Protein AF-A0A2N3E5T9-F1 (afdb_monomer)

Nearest PDB structures (foldseek):
  3ghy-assembly3_B  TM=9.515E-01  e=2.025E-06  Ralstonia solanacearum MolK2
  3ghy-assembly3_A  TM=9.516E-01  e=2.360E-05  Ralstonia solanacearum MolK2
  3ego-assembly1_B-2  TM=8.573E-01  e=1.006E-03  Bacillus subtilis
  3hwr-assembly1_B  TM=9.051E-01  e=5.925E-03  Cupriavidus pinatubonensis JMP134
  2y0e-assembly1_D  TM=7.375E-01  e=6.024E-02  Burkholderia cepacia

Foldseek 3Di:
DADEQEDCDDVSLVVQQVCQVVVYQYEYADDDPVLVCCQVFNRWDQDPNDIGGGNHHYYNDCVVRPDGD

Sequence (69 aa):
MKICVFGAGAIGGYLAVRLANSGQDVSVVARGPNLAAIRANGLRLRIGGAEEVARVTATDNAAELGPQD

Structure (mmCIF, N/CA/C/O backbone):
data_AF-A0A2N3E5T9-F1
#
_entry.id   AF-A0A2N3E5T9-F1
#
loop_
_atom_site.group_PDB
_atom_site.id
_atom_site.type_symbol
_atom_site.label_atom_id
_atom_site.label_alt_id
_atom_site.label_comp_id
_atom_site.label_asym_id
_atom_site.label_entity_id
_atom_site.label_seq_id
_atom_site.pdbx_PDB_ins_code
_atom_site.Cartn_x
_atom_site.Cartn_y
_atom_site.Cartn_z
_atom_site.occupancy
_atom_site.B_iso_or_equiv
_atom_site.auth_seq_id
_atom_site.auth_comp_id
_atom_site.auth_asym_id
_atom_site.auth_atom_id
_atom_site.pdbx_PDB_model_num
ATOM 1 N N . MET A 1 1 ? -8.985 10.879 -6.968 1.00 93.69 1 MET A N 1
ATOM 2 C CA . MET A 1 1 ? -7.548 11.131 -7.145 1.00 93.69 1 MET A CA 1
ATOM 3 C C . MET A 1 1 ? -6.827 9.805 -7.192 1.00 93.69 1 MET A C 1
ATOM 5 O O . MET A 1 1 ? -7.303 8.842 -6.588 1.00 93.69 1 MET A O 1
ATOM 9 N N . LYS A 1 2 ? -5.717 9.766 -7.913 1.00 97.56 2 LYS A N 1
ATOM 10 C CA . LYS A 1 2 ? -4.848 8.612 -8.058 1.00 97.56 2 LYS A CA 1
ATOM 11 C C . LYS A 1 2 ? -3.622 8.800 -7.177 1.00 97.56 2 LYS A C 1
ATOM 13 O O . LYS A 1 2 ? -2.840 9.719 -7.392 1.00 97.56 2 LYS A O 1
ATOM 18 N N . ILE A 1 3 ? -3.507 7.976 -6.143 1.00 98.50 3 ILE A N 1
ATOM 19 C CA . ILE A 1 3 ? -2.561 8.174 -5.045 1.00 98.50 3 ILE A CA 1
ATOM 20 C C . ILE A 1 3 ? -1.651 6.952 -4.946 1.00 98.50 3 ILE A C 1
ATOM 22 O O . ILE A 1 3 ? -2.120 5.823 -4.801 1.00 98.50 3 ILE A O 1
ATOM 26 N N . CYS A 1 4 ? -0.339 7.178 -4.942 1.00 98.44 4 CYS A N 1
ATOM 27 C CA . CYS A 1 4 ? 0.646 6.135 -4.671 1.00 98.44 4 CYS A CA 1
ATOM 28 C C . CYS A 1 4 ? 1.299 6.352 -3.307 1.00 98.44 4 CYS A C 1
ATOM 30 O O . CYS A 1 4 ? 1.936 7.378 -3.066 1.00 98.44 4 CYS A O 1
ATOM 32 N N . VAL A 1 5 ? 1.220 5.350 -2.431 1.00 98.50 5 VAL A N 1
ATOM 33 C CA . VAL A 1 5 ? 1.953 5.345 -1.160 1.00 98.50 5 VAL A CA 1
ATOM 34 C C . VAL A 1 5 ? 3.244 4.544 -1.307 1.00 98.50 5 VAL A C 1
ATOM 36 O O . VAL A 1 5 ? 3.228 3.324 -1.486 1.00 98.50 5 VAL A O 1
ATOM 39 N N . PHE A 1 6 ? 4.388 5.220 -1.190 1.00 97.94 6 PHE A N 1
ATOM 40 C CA . PHE A 1 6 ? 5.687 4.553 -1.136 1.00 97.94 6 PHE A CA 1
ATOM 41 C C . PHE A 1 6 ? 5.936 3.977 0.259 1.00 97.94 6 PHE A C 1
ATOM 43 O O . PHE A 1 6 ? 6.216 4.703 1.210 1.00 97.94 6 PHE A O 1
ATOM 50 N N . GLY A 1 7 ? 5.859 2.651 0.363 1.00 95.56 7 GLY A N 1
ATOM 51 C CA . GLY A 1 7 ? 6.052 1.905 1.599 1.00 95.56 7 GLY A CA 1
ATOM 52 C C . GLY A 1 7 ? 4.748 1.652 2.356 1.00 95.56 7 GLY A C 1
ATOM 53 O O . GLY A 1 7 ? 4.241 2.509 3.072 1.00 95.56 7 GLY A O 1
ATOM 54 N N . ALA A 1 8 ? 4.261 0.413 2.302 1.00 95.25 8 ALA A N 1
ATOM 55 C CA . ALA A 1 8 ? 3.141 -0.070 3.115 1.00 95.25 8 ALA A CA 1
ATOM 56 C C . ALA A 1 8 ? 3.610 -0.567 4.503 1.00 95.25 8 ALA A C 1
ATOM 58 O O . ALA A 1 8 ? 3.424 -1.731 4.860 1.00 95.25 8 ALA A O 1
ATOM 59 N N . GLY A 1 9 ? 4.296 0.310 5.247 1.00 93.56 9 GLY A N 1
ATOM 60 C CA . GLY A 1 9 ? 4.646 0.113 6.664 1.00 93.56 9 GLY A CA 1
ATOM 61 C C . GLY A 1 9 ? 3.506 0.542 7.596 1.00 93.56 9 GLY A C 1
ATOM 62 O O . GLY A 1 9 ? 2.370 0.656 7.155 1.00 93.56 9 GLY A O 1
ATOM 63 N N . ALA A 1 10 ? 3.784 0.847 8.867 1.00 95.56 10 ALA A N 1
ATOM 64 C CA . ALA A 1 10 ? 2.733 1.225 9.823 1.00 95.56 10 ALA A CA 1
ATOM 65 C C . ALA A 1 10 ? 1.893 2.435 9.355 1.00 95.56 10 ALA A C 1
ATOM 67 O O . ALA A 1 10 ? 0.677 2.329 9.203 1.00 95.56 10 ALA A O 1
ATOM 68 N N . ILE A 1 11 ? 2.542 3.571 9.069 1.00 97.81 11 ILE A N 1
ATOM 69 C CA . ILE A 1 11 ? 1.840 4.800 8.666 1.00 97.81 11 ILE A CA 1
ATOM 70 C C . ILE A 1 11 ? 1.364 4.730 7.216 1.00 97.81 11 ILE A C 1
ATOM 72 O O . ILE A 1 11 ? 0.199 5.004 6.942 1.00 97.81 11 ILE A O 1
ATOM 76 N N . GLY A 1 12 ? 2.236 4.327 6.287 1.00 98.19 12 GLY A N 1
ATOM 77 C CA . GLY A 1 12 ? 1.858 4.221 4.878 1.00 98.19 12 GLY A CA 1
ATOM 78 C C . GLY A 1 12 ? 0.738 3.203 4.650 1.00 98.19 12 GLY A C 1
ATOM 79 O O . GLY A 1 12 ? -0.186 3.467 3.889 1.00 98.19 12 GLY A O 1
ATOM 80 N N . GLY A 1 13 ? 0.753 2.086 5.381 1.00 98.06 13 GLY A N 1
ATOM 81 C CA . GLY A 1 13 ? -0.315 1.093 5.351 1.00 98.06 13 GLY A CA 1
ATOM 82 C C . GLY A 1 13 ? -1.639 1.634 5.894 1.00 98.06 13 GLY A C 1
ATOM 83 O O . GLY A 1 13 ? -2.674 1.471 5.252 1.00 98.06 13 GLY A O 1
ATOM 84 N N . TYR A 1 14 ? -1.604 2.340 7.030 1.00 98.44 14 TYR A N 1
ATOM 85 C CA . TYR A 1 14 ? -2.780 3.018 7.584 1.00 98.44 14 TYR A CA 1
ATOM 86 C C . TYR A 1 14 ? -3.388 4.017 6.590 1.00 98.44 14 TYR A C 1
ATOM 88 O O . TYR A 1 14 ? -4.587 3.960 6.319 1.00 98.44 14 TYR A O 1
ATOM 96 N N . LEU A 1 15 ? -2.565 4.900 6.014 1.00 98.44 15 LEU A N 1
ATOM 97 C CA . LEU A 1 15 ? -3.019 5.893 5.040 1.00 98.44 15 LEU A CA 1
ATOM 98 C C . LEU A 1 15 ? -3.595 5.227 3.791 1.00 98.44 15 LEU A C 1
ATOM 100 O O . LEU A 1 15 ? -4.690 5.587 3.372 1.00 98.44 15 LEU A O 1
ATOM 104 N N . ALA A 1 16 ? -2.903 4.232 3.234 1.00 98.50 16 ALA A N 1
ATOM 105 C CA . ALA A 1 16 ? -3.351 3.532 2.037 1.00 98.50 16 ALA A CA 1
ATOM 106 C C . ALA A 1 16 ? -4.712 2.847 2.240 1.00 98.50 16 ALA A C 1
ATOM 108 O O . ALA A 1 16 ? -5.586 2.994 1.390 1.00 98.50 16 ALA A O 1
ATOM 109 N N . VAL A 1 17 ? -4.935 2.166 3.373 1.00 98.50 17 VAL A N 1
ATOM 110 C CA . VAL A 1 17 ? -6.242 1.549 3.671 1.00 98.50 17 VAL A CA 1
ATOM 111 C C . VAL A 1 17 ? -7.330 2.608 3.832 1.00 98.50 17 VAL A C 1
ATOM 113 O O . VAL A 1 17 ? -8.397 2.483 3.238 1.00 98.50 17 VAL A O 1
ATOM 116 N N . ARG A 1 18 ? -7.069 3.685 4.582 1.00 97.94 18 ARG A N 1
ATOM 117 C CA . ARG A 1 18 ? -8.069 4.739 4.824 1.00 97.94 18 ARG A CA 1
ATOM 118 C C . ARG A 1 18 ? -8.431 5.513 3.555 1.00 97.94 18 ARG A C 1
ATOM 120 O O . ARG A 1 18 ? -9.598 5.844 3.375 1.00 97.94 18 ARG A O 1
ATOM 127 N N . LEU A 1 19 ? -7.459 5.776 2.683 1.00 98.31 19 LEU A N 1
ATOM 128 C CA . LEU A 1 19 ? -7.675 6.422 1.384 1.00 98.31 19 LEU A CA 1
ATOM 129 C C . LEU A 1 19 ? -8.406 5.499 0.402 1.00 98.31 19 LEU A C 1
ATOM 131 O O . LEU A 1 19 ? -9.310 5.945 -0.299 1.00 98.31 19 LEU A O 1
ATOM 135 N N . ALA A 1 20 ? -8.071 4.208 0.376 1.00 98.31 20 ALA A N 1
ATOM 136 C CA . ALA A 1 20 ? -8.788 3.245 -0.455 1.00 98.31 20 ALA A CA 1
ATOM 137 C C . ALA A 1 20 ? -10.253 3.114 -0.004 1.00 98.31 20 ALA A C 1
ATOM 139 O O . ALA A 1 20 ? -11.168 3.169 -0.822 1.00 98.31 20 ALA A O 1
ATOM 140 N N . ASN A 1 21 ? -10.491 3.042 1.310 1.00 96.94 21 ASN A N 1
ATOM 141 C CA . ASN A 1 21 ? -11.836 2.960 1.884 1.00 96.94 21 ASN A CA 1
ATOM 142 C C . ASN A 1 21 ? -12.656 4.251 1.704 1.00 96.94 21 ASN A C 1
ATOM 144 O O . ASN A 1 21 ? -13.879 4.204 1.807 1.00 96.94 21 ASN A O 1
ATOM 148 N N . SER A 1 22 ? -12.024 5.391 1.396 1.00 97.25 22 SER A N 1
ATOM 149 C CA . SER A 1 22 ? -12.727 6.624 1.008 1.00 97.25 22 SER A CA 1
ATOM 150 C C . SER A 1 22 ? -13.023 6.717 -0.496 1.00 97.25 22 SER A C 1
ATOM 152 O O . SER A 1 22 ? -13.505 7.750 -0.965 1.00 97.25 22 SER A O 1
ATOM 154 N N . GLY A 1 23 ? -12.757 5.650 -1.257 1.00 97.38 23 GLY A N 1
ATOM 155 C CA . GLY A 1 23 ? -13.059 5.552 -2.685 1.00 97.38 23 GLY A CA 1
ATOM 156 C C . GLY A 1 23 ? -12.002 6.165 -3.607 1.00 97.38 23 GLY A C 1
ATOM 157 O O . GLY A 1 23 ? -12.299 6.408 -4.775 1.00 97.38 23 GLY A O 1
ATOM 158 N N . GLN A 1 24 ? -10.792 6.447 -3.112 1.00 98.31 24 GLN A N 1
ATOM 159 C CA . GLN A 1 24 ? -9.686 6.896 -3.966 1.00 98.31 24 GLN A CA 1
ATOM 160 C C . GLN A 1 24 ? -9.041 5.718 -4.706 1.00 98.31 24 GLN A C 1
ATOM 162 O O . GLN A 1 24 ? -9.031 4.591 -4.210 1.00 98.31 24 GLN A O 1
ATOM 167 N N . ASP A 1 25 ? -8.453 5.993 -5.873 1.00 98.06 25 ASP A N 1
ATOM 168 C CA . ASP A 1 25 ? -7.631 5.016 -6.589 1.00 98.06 25 ASP A CA 1
ATOM 169 C C . ASP A 1 25 ? -6.250 4.980 -5.930 1.00 98.06 25 ASP A C 1
ATOM 171 O O 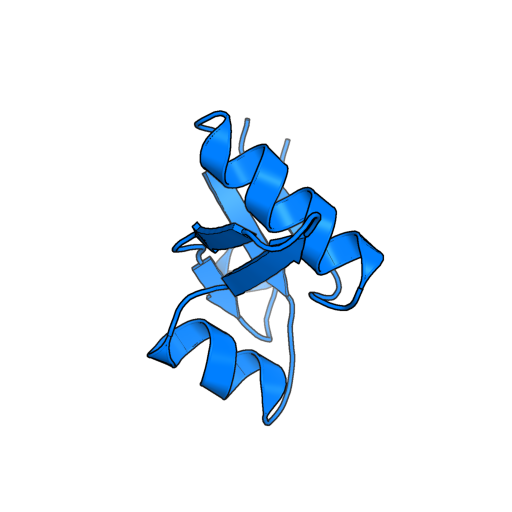. ASP A 1 25 ? -5.451 5.908 -6.078 1.00 98.06 25 ASP A O 1
ATOM 175 N N . VAL A 1 26 ? -6.007 3.948 -5.121 1.00 98.62 26 VAL A N 1
ATOM 176 C CA . VAL A 1 26 ? -4.796 3.829 -4.310 1.00 98.62 26 VAL A CA 1
ATOM 177 C C . VAL A 1 26 ? -3.926 2.685 -4.803 1.00 98.62 26 VAL A C 1
ATOM 179 O O . VAL A 1 26 ? -4.359 1.538 -4.945 1.00 98.62 26 VAL A O 1
ATOM 182 N N . SER A 1 27 ? -2.648 3.001 -4.963 1.00 98.62 27 SER A N 1
ATOM 183 C CA . SER A 1 27 ? -1.580 2.043 -5.198 1.00 98.62 27 SER A CA 1
ATOM 184 C C . SER A 1 27 ? -0.516 2.132 -4.107 1.00 98.62 27 SER A C 1
ATOM 186 O O . SER A 1 27 ? -0.371 3.149 -3.422 1.00 98.62 27 SER A O 1
ATOM 188 N N . VAL A 1 28 ? 0.229 1.047 -3.908 1.00 98.69 28 VAL A N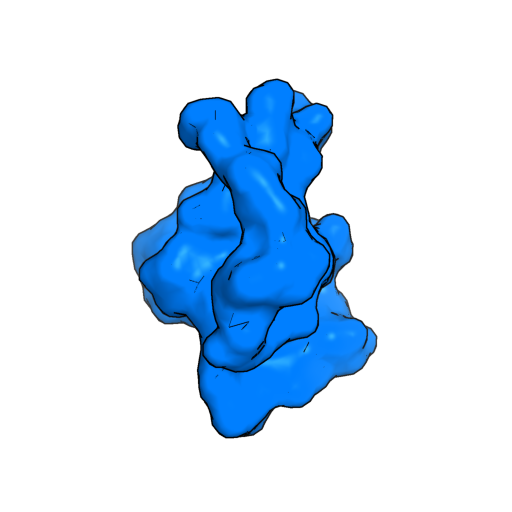 1
ATOM 189 C CA . VAL A 1 28 ? 1.330 0.992 -2.945 1.00 98.69 28 VAL A CA 1
ATOM 190 C C . VAL A 1 28 ? 2.586 0.428 -3.584 1.00 98.69 28 VAL A C 1
ATOM 192 O O . VAL A 1 28 ? 2.545 -0.574 -4.304 1.00 98.69 28 VAL A O 1
ATOM 195 N N . VAL A 1 29 ? 3.723 1.041 -3.259 1.00 98.62 29 VAL A N 1
ATOM 196 C CA . VAL A 1 29 ? 5.033 0.463 -3.555 1.00 98.62 29 VAL A CA 1
ATOM 197 C C . VAL A 1 29 ? 5.524 -0.291 -2.326 1.00 98.62 29 VAL A C 1
ATOM 199 O O . VAL A 1 29 ? 5.722 0.290 -1.257 1.00 98.62 29 VAL A O 1
ATOM 202 N N . ALA A 1 30 ? 5.718 -1.597 -2.466 1.00 98.25 30 ALA A N 1
ATOM 203 C CA . ALA A 1 30 ? 6.231 -2.483 -1.426 1.00 98.25 30 ALA A CA 1
ATOM 204 C C . ALA A 1 30 ? 7.228 -3.471 -2.038 1.00 98.25 30 ALA A C 1
ATOM 206 O O . ALA A 1 30 ? 7.320 -3.596 -3.253 1.00 98.25 30 ALA A O 1
ATOM 207 N N . ARG A 1 31 ? 8.000 -4.180 -1.211 1.00 98.00 31 ARG A N 1
ATOM 208 C CA . ARG A 1 31 ? 9.016 -5.131 -1.689 1.00 98.00 31 ARG A CA 1
ATOM 209 C C . ARG A 1 31 ? 8.988 -6.427 -0.890 1.00 98.00 31 ARG A C 1
ATOM 211 O O . ARG A 1 31 ? 8.483 -6.463 0.235 1.00 98.00 31 ARG A O 1
ATOM 218 N N . GLY A 1 32 ? 9.567 -7.474 -1.476 1.00 97.88 32 GLY A N 1
ATOM 219 C CA . GLY A 1 32 ? 9.825 -8.745 -0.804 1.00 97.88 32 GLY A CA 1
ATOM 220 C C . GLY A 1 32 ? 8.558 -9.400 -0.228 1.00 97.88 32 GLY A C 1
ATOM 221 O O . GLY A 1 32 ? 7.497 -9.336 -0.855 1.00 97.88 32 GLY A O 1
ATOM 222 N N . PRO A 1 33 ? 8.635 -10.009 0.971 1.00 98.00 33 PRO A N 1
ATOM 223 C CA . PRO A 1 33 ? 7.503 -10.713 1.575 1.00 98.00 33 PRO A CA 1
ATOM 224 C C . PRO A 1 33 ? 6.263 -9.840 1.798 1.00 98.00 33 PRO A C 1
ATOM 226 O O . PRO A 1 33 ? 5.145 -10.332 1.667 1.00 98.00 33 PRO A O 1
ATOM 229 N N . ASN A 1 34 ? 6.437 -8.543 2.087 1.00 96.56 34 ASN A N 1
ATOM 230 C CA . ASN A 1 34 ? 5.303 -7.640 2.298 1.00 96.56 34 ASN A CA 1
ATOM 231 C C . ASN A 1 34 ? 4.523 -7.408 0.992 1.00 96.56 34 ASN A C 1
ATOM 233 O O . ASN A 1 34 ? 3.299 -7.478 0.986 1.00 96.56 34 ASN A O 1
ATOM 237 N N . LEU A 1 35 ? 5.221 -7.215 -0.136 1.00 98.44 35 LEU A N 1
ATOM 238 C CA . LEU A 1 35 ? 4.575 -7.109 -1.450 1.00 98.44 35 LEU A CA 1
ATOM 239 C C . LEU A 1 35 ? 3.775 -8.374 -1.788 1.00 98.44 35 LEU A C 1
ATOM 241 O O . LEU A 1 35 ? 2.622 -8.279 -2.207 1.00 98.44 35 LEU A O 1
ATOM 245 N N . ALA A 1 36 ? 4.369 -9.552 -1.579 1.00 98.44 36 ALA A N 1
ATOM 246 C CA . ALA A 1 36 ? 3.695 -10.825 -1.821 1.00 98.44 36 ALA A CA 1
ATOM 247 C C . ALA A 1 36 ? 2.440 -10.979 -0.944 1.00 98.44 36 ALA A C 1
ATOM 249 O O . ALA A 1 36 ? 1.379 -11.357 -1.443 1.00 98.44 36 ALA A O 1
ATOM 250 N N . ALA A 1 37 ? 2.534 -10.622 0.340 1.00 98.12 37 ALA A N 1
ATOM 251 C CA . ALA A 1 37 ? 1.412 -10.678 1.270 1.00 98.12 37 ALA A CA 1
ATOM 252 C C . ALA A 1 37 ? 0.266 -9.737 0.867 1.00 98.12 37 ALA A C 1
ATOM 254 O O . ALA A 1 37 ? -0.890 -10.163 0.890 1.00 98.12 37 ALA A O 1
ATOM 255 N N . ILE A 1 38 ? 0.578 -8.501 0.456 1.00 98.19 38 ILE A N 1
ATOM 256 C CA . ILE A 1 38 ? -0.418 -7.518 0.001 1.00 98.19 38 ILE A CA 1
ATOM 257 C C . ILE A 1 38 ? -1.097 -7.992 -1.286 1.00 98.19 38 ILE A C 1
ATOM 259 O O . ILE A 1 38 ? -2.318 -7.923 -1.388 1.00 98.19 38 ILE A O 1
ATOM 263 N N . ARG A 1 39 ? -0.341 -8.521 -2.257 1.00 98.19 39 ARG A N 1
ATOM 264 C CA . ARG A 1 39 ? -0.918 -9.058 -3.504 1.00 98.19 39 ARG A CA 1
ATOM 265 C C . ARG A 1 39 ? -1.8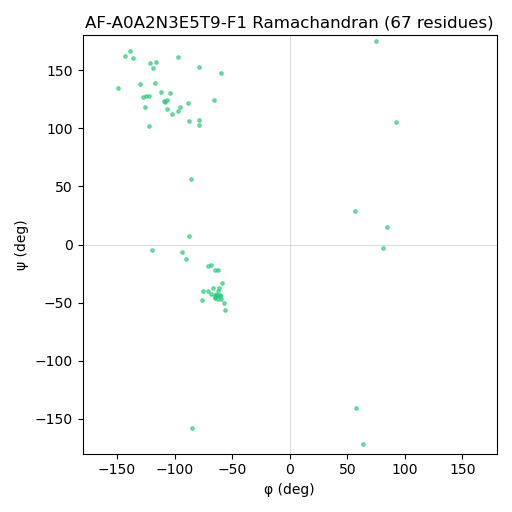58 -10.237 -3.250 1.00 98.19 39 ARG A C 1
ATOM 267 O O . ARG A 1 39 ? -2.899 -10.326 -3.890 1.00 98.19 39 ARG A O 1
ATOM 274 N N . ALA A 1 40 ? -1.505 -11.122 -2.319 1.00 98.25 40 ALA A N 1
ATOM 275 C CA . ALA A 1 40 ? -2.307 -12.302 -2.010 1.00 98.25 40 ALA A CA 1
ATOM 276 C C . ALA A 1 40 ? -3.566 -11.979 -1.189 1.00 98.25 40 ALA A C 1
ATOM 278 O O . ALA A 1 40 ? -4.624 -12.555 -1.432 1.00 98.25 40 ALA A O 1
ATOM 279 N N . ASN A 1 41 ? -3.461 -11.071 -0.214 1.00 97.88 41 ASN A N 1
ATOM 280 C CA . ASN A 1 41 ? -4.489 -10.903 0.821 1.00 97.88 41 ASN A CA 1
ATOM 281 C C . ASN A 1 41 ? -5.129 -9.510 0.857 1.00 97.88 41 ASN A C 1
ATOM 283 O O . ASN A 1 41 ? -6.049 -9.288 1.644 1.00 97.88 41 ASN A O 1
ATOM 287 N N . GLY A 1 42 ? -4.647 -8.573 0.044 1.00 97.88 42 GLY A N 1
ATOM 288 C CA . GLY A 1 42 ? -4.910 -7.150 0.224 1.00 97.88 42 GLY A CA 1
ATOM 289 C C . GLY A 1 42 ? -4.098 -6.548 1.374 1.00 97.88 42 GLY A C 1
ATOM 290 O O . GLY A 1 42 ? -3.380 -7.233 2.109 1.00 97.88 42 GLY A O 1
ATOM 291 N N . LEU A 1 43 ? -4.217 -5.233 1.528 1.00 97.75 43 LEU A N 1
ATOM 292 C CA . LEU A 1 43 ? -3.585 -4.485 2.604 1.00 97.75 43 LEU A CA 1
ATOM 293 C C . LEU A 1 43 ? -4.515 -4.454 3.819 1.00 97.75 43 LEU A C 1
ATOM 295 O O . LEU A 1 43 ? -5.651 -3.989 3.732 1.00 97.75 43 LEU A O 1
ATOM 299 N N . ARG A 1 44 ? -4.030 -4.966 4.949 1.00 97.38 44 ARG A N 1
ATOM 300 C CA . ARG A 1 44 ? -4.821 -5.174 6.163 1.00 97.38 44 ARG A CA 1
ATOM 301 C C . ARG A 1 44 ? -4.457 -4.151 7.231 1.00 97.38 44 ARG A C 1
ATOM 303 O O . ARG A 1 44 ? -3.301 -4.076 7.642 1.00 97.38 44 ARG A O 1
ATOM 310 N N . LEU A 1 45 ? -5.451 -3.420 7.720 1.00 97.81 45 LEU A N 1
ATOM 311 C CA . LEU A 1 45 ? -5.336 -2.515 8.857 1.00 97.81 45 LEU A CA 1
ATOM 312 C C . LEU A 1 45 ? -6.061 -3.121 10.056 1.00 97.81 45 LEU A C 1
ATOM 314 O O . LEU A 1 45 ? -7.255 -3.389 9.996 1.00 97.81 45 LEU A O 1
ATOM 318 N N . ARG A 1 46 ? -5.340 -3.306 11.161 1.00 97.31 46 ARG A N 1
ATOM 319 C CA . ARG A 1 46 ? -5.925 -3.663 12.457 1.00 97.31 46 ARG A CA 1
ATOM 320 C C . ARG A 1 46 ? -5.867 -2.453 13.368 1.00 97.31 46 ARG A C 1
ATOM 322 O O . ARG A 1 46 ? -4.775 -1.977 13.674 1.00 97.31 46 ARG A O 1
ATOM 329 N N . ILE A 1 47 ? -7.021 -1.946 13.781 1.00 96.19 47 ILE A N 1
ATOM 330 C CA . ILE A 1 47 ? -7.118 -0.726 14.585 1.00 96.19 47 ILE A CA 1
ATOM 331 C C . ILE A 1 47 ? -8.335 -0.794 15.502 1.00 96.19 47 ILE A C 1
ATOM 333 O O . ILE A 1 47 ? -9.407 -1.217 15.086 1.00 96.19 47 ILE A O 1
ATOM 337 N N . GLY A 1 48 ? -8.169 -0.418 16.773 1.00 95.25 48 GLY A N 1
ATOM 338 C CA . GLY A 1 48 ? -9.284 -0.370 17.729 1.00 95.25 48 GLY A CA 1
ATOM 339 C C . GLY A 1 48 ? -10.038 -1.697 17.908 1.00 95.25 48 GLY A C 1
ATOM 340 O O . GLY A 1 48 ? -11.231 -1.679 18.176 1.00 95.25 48 GLY A O 1
ATOM 341 N N . GLY A 1 49 ? -9.373 -2.842 17.713 1.00 97.00 49 GLY A N 1
ATOM 342 C CA . GLY A 1 49 ? -10.000 -4.171 17.770 1.00 97.00 49 GLY A CA 1
ATOM 343 C C . GLY A 1 49 ? -10.748 -4.593 16.498 1.00 97.00 49 GLY A C 1
ATOM 344 O O . GLY A 1 49 ? -11.213 -5.727 16.429 1.00 97.00 49 GLY A O 1
ATOM 345 N N . ALA A 1 50 ? -10.826 -3.728 15.487 1.00 96.75 50 ALA A N 1
ATOM 346 C CA . ALA A 1 50 ? -11.380 -4.040 14.177 1.00 96.75 50 ALA A CA 1
ATOM 347 C C . ALA A 1 50 ? -10.280 -4.401 13.169 1.00 96.75 50 ALA A C 1
ATOM 349 O O . ALA A 1 50 ? -9.100 -4.082 13.351 1.00 96.75 50 ALA A O 1
ATOM 350 N N . GLU A 1 51 ? -10.691 -5.055 12.084 1.00 97.50 51 GLU A N 1
ATOM 351 C CA . GLU A 1 51 ? -9.844 -5.357 10.939 1.00 97.50 51 GLU A CA 1
ATOM 352 C C . GLU A 1 51 ? -10.512 -4.866 9.653 1.00 97.50 51 GLU A C 1
ATOM 354 O O . GLU A 1 51 ? -11.655 -5.209 9.360 1.00 97.50 51 GLU A O 1
ATOM 359 N N . GLU A 1 52 ? -9.773 -4.078 8.881 1.00 97.56 52 GLU A N 1
ATOM 360 C CA . GLU A 1 52 ? -10.166 -3.571 7.572 1.00 97.56 52 GLU A CA 1
ATOM 361 C C . GLU A 1 52 ? -9.196 -4.114 6.521 1.00 97.56 52 GLU A C 1
ATOM 363 O O . GLU A 1 52 ? -7.984 -4.167 6.749 1.00 97.56 52 GLU A O 1
ATOM 368 N N . VAL A 1 53 ? -9.711 -4.508 5.355 1.00 98.00 53 VAL A N 1
ATOM 369 C CA . VAL A 1 53 ? -8.889 -4.991 4.239 1.00 98.00 53 VAL A CA 1
ATOM 370 C C . VAL A 1 53 ? -9.213 -4.183 2.993 1.00 98.00 53 VAL A C 1
ATOM 372 O O . VAL A 1 53 ? -10.335 -4.232 2.497 1.00 98.00 53 VAL A O 1
ATOM 375 N N . ALA A 1 54 ? -8.211 -3.485 2.463 1.00 98.06 54 ALA A N 1
ATOM 376 C CA . ALA A 1 54 ? -8.305 -2.772 1.197 1.00 98.06 54 ALA A CA 1
ATOM 377 C C . ALA A 1 54 ? -7.577 -3.547 0.092 1.00 98.06 54 ALA A C 1
ATOM 379 O O . ALA A 1 54 ? -6.415 -3.940 0.241 1.00 98.06 54 ALA A O 1
ATOM 380 N N . ARG A 1 55 ? -8.248 -3.745 -1.046 1.00 97.69 55 ARG A N 1
ATOM 381 C CA . ARG A 1 55 ? -7.600 -4.244 -2.263 1.00 97.69 55 ARG A CA 1
ATOM 382 C C . ARG A 1 55 ? -7.043 -3.058 -3.036 1.00 97.69 55 ARG A C 1
ATOM 384 O O . ARG A 1 55 ? -7.798 -2.298 -3.626 1.00 97.69 55 ARG A O 1
ATOM 391 N N . VAL A 1 56 ? -5.724 -2.923 -3.000 1.00 97.88 56 VAL A N 1
ATOM 392 C CA . VAL A 1 56 ? -4.968 -1.867 -3.681 1.00 97.88 56 VAL A CA 1
ATOM 393 C C . VAL A 1 56 ? -4.009 -2.492 -4.684 1.00 97.88 56 VAL A C 1
ATOM 395 O O . VAL A 1 56 ? -3.538 -3.616 -4.485 1.00 97.88 56 VAL A O 1
ATOM 398 N N . THR A 1 57 ? -3.683 -1.759 -5.746 1.00 98.31 57 THR A N 1
ATOM 399 C CA . THR A 1 57 ? -2.610 -2.167 -6.658 1.00 98.31 57 THR A CA 1
ATOM 400 C C . THR A 1 57 ? -1.282 -2.120 -5.907 1.00 98.31 57 THR A C 1
ATOM 402 O O . THR A 1 57 ? -0.927 -1.087 -5.347 1.00 98.31 57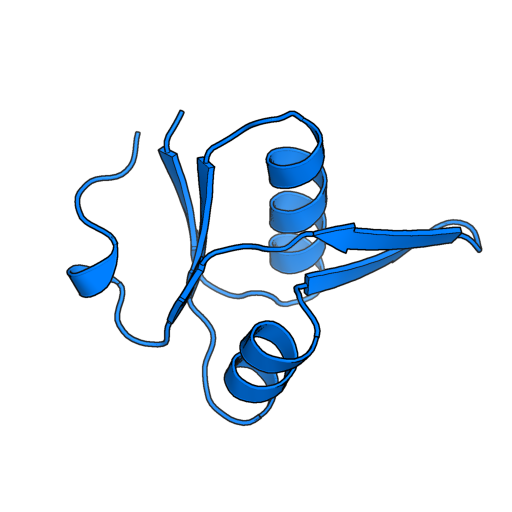 THR A O 1
ATOM 405 N N . ALA A 1 58 ? -0.538 -3.226 -5.882 1.00 98.50 58 ALA A 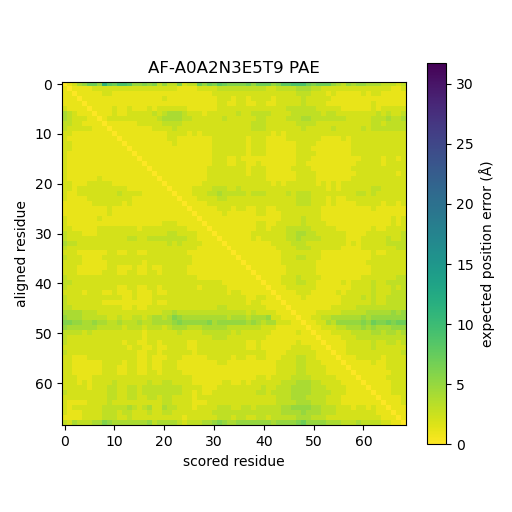N 1
ATOM 406 C CA . ALA A 1 58 ? 0.747 -3.309 -5.194 1.00 98.50 58 ALA A CA 1
ATOM 407 C C . ALA A 1 58 ? 1.854 -3.767 -6.146 1.00 98.50 58 ALA A C 1
ATOM 409 O O . ALA A 1 58 ? 1.740 -4.807 -6.807 1.00 98.50 58 ALA A O 1
ATOM 410 N N . THR A 1 59 ? 2.944 -3.009 -6.191 1.00 98.62 59 THR A N 1
ATOM 411 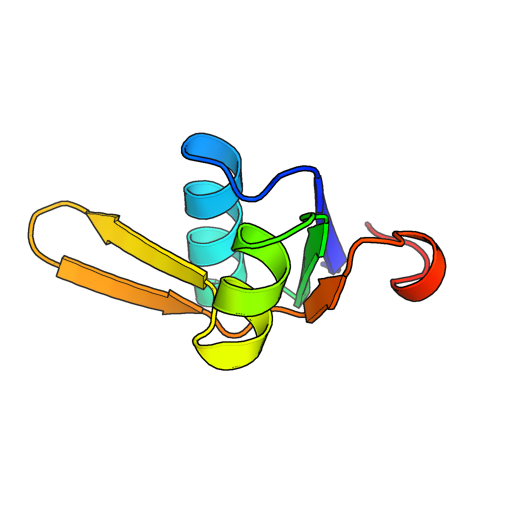C CA . THR A 1 59 ? 4.110 -3.295 -7.036 1.00 98.62 59 THR A CA 1
ATOM 412 C C . THR A 1 59 ? 5.410 -2.918 -6.327 1.00 98.62 59 THR A C 1
ATOM 414 O O . THR A 1 59 ? 5.398 -2.186 -5.342 1.00 98.62 59 THR A O 1
ATOM 417 N N . ASP A 1 60 ? 6.539 -3.441 -6.786 1.00 98.44 60 ASP A N 1
ATOM 418 C CA . ASP A 1 60 ? 7.879 -2.961 -6.439 1.00 98.44 60 ASP A CA 1
ATOM 419 C C . ASP A 1 60 ? 8.418 -1.943 -7.455 1.00 98.44 60 ASP A C 1
ATOM 421 O O . ASP A 1 60 ? 9.450 -1.316 -7.198 1.00 98.44 60 ASP A O 1
ATOM 425 N N . ASN A 1 61 ? 7.696 -1.722 -8.557 1.00 98.25 61 ASN A N 1
ATOM 426 C CA . ASN A 1 61 ? 8.073 -0.833 -9.643 1.00 98.25 61 ASN A CA 1
ATOM 427 C C . ASN A 1 61 ? 7.016 0.256 -9.881 1.00 98.25 61 ASN A C 1
ATOM 429 O O . 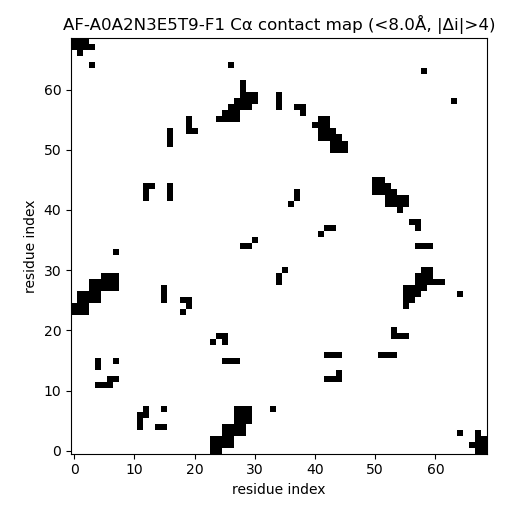ASN A 1 61 ? 5.996 0.043 -10.534 1.00 98.25 61 ASN A O 1
ATOM 433 N N . ALA A 1 62 ? 7.291 1.469 -9.400 1.00 97.25 62 ALA A N 1
ATOM 434 C CA . ALA A 1 62 ? 6.369 2.597 -9.527 1.00 97.25 62 ALA A CA 1
ATOM 435 C C . ALA A 1 62 ? 6.072 3.005 -10.983 1.00 97.25 62 ALA A C 1
ATOM 437 O O . ALA A 1 62 ? 5.032 3.610 -11.238 1.00 97.25 62 ALA A O 1
ATOM 438 N N . ALA A 1 63 ? 6.941 2.664 -11.943 1.00 97.38 63 ALA A N 1
ATOM 439 C CA . ALA A 1 63 ? 6.721 2.992 -13.351 1.00 97.38 63 ALA A CA 1
ATOM 440 C C . ALA A 1 63 ? 5.488 2.280 -13.943 1.00 97.38 63 ALA A C 1
ATOM 442 O O . ALA A 1 63 ? 4.903 2.768 -14.906 1.00 97.38 63 ALA A O 1
ATOM 443 N N . GLU A 1 64 ? 5.047 1.171 -13.340 1.00 97.69 64 GLU A N 1
ATOM 444 C CA . GLU A 1 64 ? 3.830 0.441 -13.731 1.00 97.69 64 GLU A CA 1
ATOM 445 C C . GLU A 1 64 ? 2.542 1.191 -13.372 1.00 97.69 64 GLU A C 1
ATOM 447 O O . GLU A 1 64 ? 1.475 0.891 -13.902 1.00 97.69 64 GLU A O 1
ATOM 452 N N . LEU A 1 65 ? 2.625 2.165 -12.463 1.00 97.31 65 LEU A N 1
ATOM 453 C CA . LEU A 1 65 ? 1.459 2.833 -11.890 1.00 97.31 65 LEU A CA 1
ATOM 454 C C . LEU A 1 65 ? 1.035 4.065 -12.692 1.00 97.31 65 LEU A C 1
ATOM 456 O O . LEU A 1 65 ? -0.058 4.577 -12.467 1.00 97.31 65 LEU A O 1
ATOM 460 N N . GLY A 1 66 ? 1.859 4.544 -13.629 1.00 96.81 66 GLY A N 1
ATOM 461 C CA . GLY A 1 66 ? 1.638 5.797 -14.357 1.00 96.81 66 GLY A CA 1
ATOM 462 C C . GLY A 1 66 ? 1.658 7.044 -13.454 1.00 96.81 66 GLY A C 1
ATOM 463 O O . GLY A 1 66 ? 1.998 6.951 -12.272 1.00 96.81 66 GLY A O 1
ATOM 464 N N . 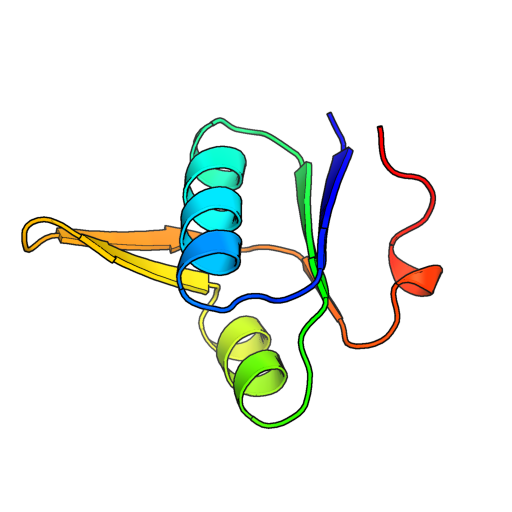PRO A 1 67 ? 1.294 8.226 -13.986 1.00 96.94 67 PRO A N 1
ATOM 465 C CA . PRO A 1 67 ? 1.203 9.455 -13.198 1.00 96.94 67 PRO A CA 1
ATOM 466 C C . PRO A 1 67 ? 0.191 9.339 -12.051 1.00 96.94 67 PRO A C 1
ATOM 468 O O . PRO A 1 67 ? -0.813 8.626 -12.176 1.00 96.94 67 PRO A O 1
ATOM 471 N N . GLN A 1 68 ? 0.492 10.036 -10.957 1.00 97.25 68 GLN A N 1
ATOM 472 C CA . GLN A 1 68 ? -0.337 10.190 -9.759 1.00 97.25 68 GLN A CA 1
ATOM 473 C C . GLN A 1 68 ? -0.722 11.670 -9.628 1.00 97.25 68 GLN A C 1
ATOM 475 O O . GLN A 1 68 ? -0.021 12.516 -10.193 1.00 97.25 68 GLN A O 1
ATOM 480 N N . ASP A 1 69 ? -1.811 11.952 -8.915 1.00 95.56 69 ASP A N 1
ATOM 481 C CA . ASP A 1 69 ? -2.259 13.320 -8.615 1.00 95.56 69 ASP A CA 1
ATOM 482 C C . ASP A 1 69 ? -1.457 13.955 -7.467 1.00 95.56 69 ASP A C 1
ATOM 484 O O . ASP A 1 69 ? -1.061 13.217 -6.529 1.00 95.56 69 ASP A O 1
#

Solvent-accessible surface area (backbone atoms only — not comparable to full-atom values): 4002 Å² total; per-residue (Å²): 104,39,44,72,37,82,39,66,49,78,64,38,34,49,50,48,36,56,43,34,74,69,72,34,51,38,34,34,34,32,60,70,72,62,34,56,47,30,68,75,68,26,43,74,41,76,56,98,93,45,78,47,72,28,85,53,55,68,39,77,54,71,82,81,65,61,87,62,109

Secondary structure (DSSP, 8-state):
-EEEEE--SHHHHHHHHHHHHTT-EEEEE--HHHHHHHHHH-EEEEETTEEEEE--EEES-GG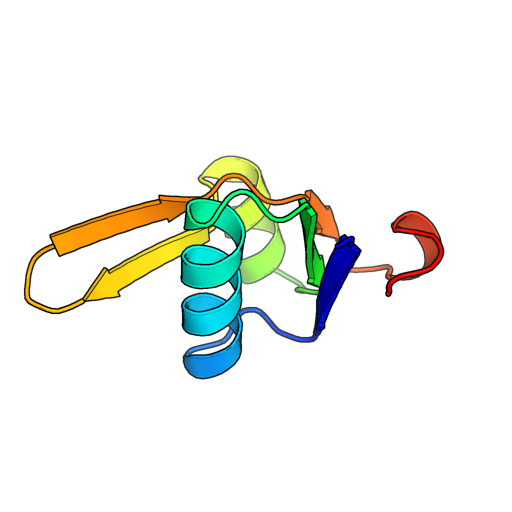GG----

Radius of gyration: 11.15 Å; Cα contacts (8 Å, |Δi|>4): 118; chains: 1; bounding box: 23×26×32 Å

pLDDT: mean 97.6, std 1.09, range [93.56, 98.69]

Mean predicted aligned error: 1.89 Å